Protein AF-A0A5N6Q6U6-F1 (afdb_monomer_lite)

pLDDT: mean 79.42, std 19.36, range [38.66, 95.88]

Foldseek 3Di:
DPPCPPCPVVLVVLLVVLLVVLPDDCPPPLNVLSVVQVVPDSVSSVVSNPDDSVCSSVVSVVVCCVVVVVVVPPVVD

Sequence (77 aa):
MLIEKHNLDNDIDACM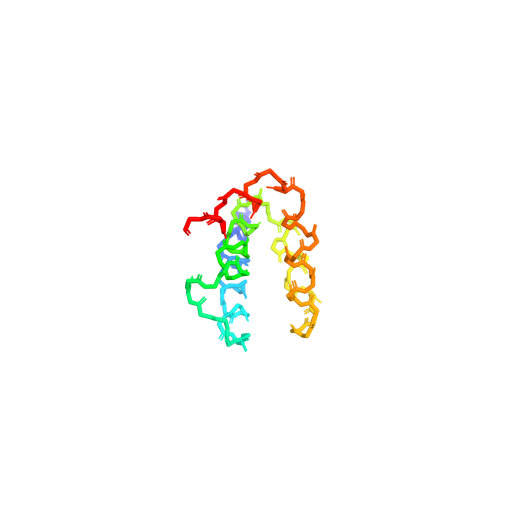EKLGTLGWEEFDAKYQTALLLFGESSDIRKVWLRLQPHTCELWVKNAGAKYGSLWIQTMRL

Radius of gyration: 14.02 Å; chains: 1; bounding box: 23×25×51 Å

Structure (mmCIF, N/CA/C/O backbone):
data_AF-A0A5N6Q6U6-F1
#
_entry.id   AF-A0A5N6Q6U6-F1
#
loop_
_atom_site.group_PDB
_atom_site.id
_atom_site.type_symbol
_atom_site.label_atom_id
_atom_site.label_alt_id
_atom_site.label_comp_id
_atom_site.label_asym_id
_atom_site.label_entity_id
_atom_site.label_seq_id
_atom_site.pdbx_PDB_ins_code
_atom_site.Cartn_x
_atom_site.Cartn_y
_atom_site.Cartn_z
_atom_site.occupancy
_atom_site.B_iso_or_equiv
_atom_site.auth_seq_id
_atom_site.auth_comp_id
_atom_site.auth_asym_id
_atom_site.auth_atom_id
_atom_site.pdbx_PDB_model_num
ATOM 1 N N . MET A 1 1 ? 10.350 3.370 -35.575 1.00 38.66 1 MET A N 1
ATOM 2 C CA . MET A 1 1 ? 10.553 3.348 -34.113 1.00 38.66 1 MET A CA 1
ATOM 3 C C . MET A 1 1 ? 9.216 3.011 -33.489 1.00 38.66 1 MET A C 1
ATOM 5 O O . MET A 1 1 ? 8.290 3.799 -33.631 1.00 38.66 1 MET A O 1
ATOM 9 N N . LEU A 1 2 ? 9.088 1.798 -32.942 1.00 45.53 2 LEU A N 1
ATOM 10 C CA . LEU A 1 2 ? 7.922 1.412 -32.154 1.00 45.53 2 LEU A CA 1
ATOM 11 C C . LEU A 1 2 ? 7.851 2.374 -30.975 1.00 45.53 2 LEU A C 1
ATOM 13 O O . LEU A 1 2 ? 8.807 2.479 -30.213 1.00 45.53 2 LEU A O 1
ATOM 17 N N . ILE A 1 3 ? 6.742 3.096 -30.868 1.00 50.78 3 ILE A N 1
ATOM 18 C CA . ILE A 1 3 ? 6.388 3.777 -29.634 1.00 50.78 3 ILE A CA 1
ATOM 19 C C . ILE A 1 3 ? 6.249 2.651 -28.617 1.00 50.78 3 ILE A C 1
ATOM 21 O O . ILE A 1 3 ? 5.286 1.884 -28.668 1.00 50.78 3 ILE A O 1
ATOM 25 N N . GLU A 1 4 ? 7.260 2.491 -27.766 1.00 47.34 4 GLU A N 1
ATOM 26 C CA . GLU A 1 4 ? 7.130 1.749 -26.525 1.00 47.34 4 GLU A CA 1
ATOM 27 C C . GLU A 1 4 ? 5.939 2.373 -25.813 1.00 47.34 4 GLU A C 1
ATOM 29 O O . GLU A 1 4 ? 6.008 3.470 -25.259 1.00 47.34 4 GLU A O 1
ATOM 34 N N . LYS A 1 5 ? 4.794 1.701 -25.926 1.00 45.41 5 LYS A N 1
ATOM 35 C CA . LYS A 1 5 ? 3.586 1.981 -25.167 1.00 45.41 5 LYS A CA 1
ATOM 36 C C . LYS A 1 5 ? 3.931 1.570 -23.739 1.00 45.41 5 LYS A C 1
ATOM 38 O O . LYS A 1 5 ? 3.663 0.457 -23.303 1.00 45.41 5 LYS A O 1
ATOM 43 N N . HIS A 1 6 ? 4.732 2.411 -23.101 1.00 47.25 6 HIS A N 1
ATOM 44 C CA . HIS A 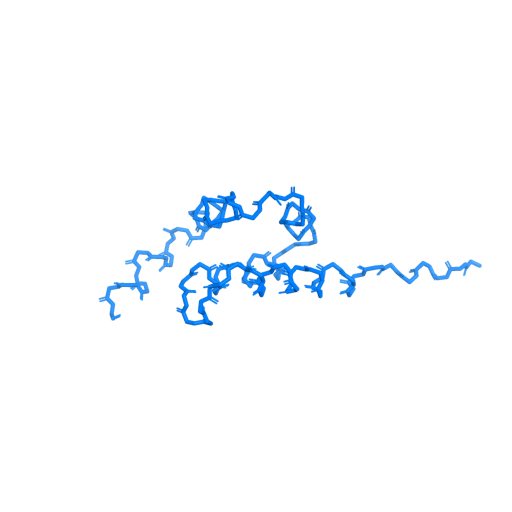1 6 ? 5.404 2.127 -21.854 1.00 47.25 6 HIS A CA 1
ATOM 45 C C . HIS A 1 6 ? 4.304 2.008 -20.801 1.00 47.25 6 HIS A C 1
ATOM 47 O O . HIS A 1 6 ? 3.679 3.014 -20.492 1.00 47.25 6 HIS A O 1
ATOM 53 N N . ASN A 1 7 ? 4.045 0.763 -20.384 1.00 54.31 7 ASN A N 1
ATOM 54 C CA . ASN A 1 7 ? 3.316 0.167 -19.245 1.00 54.31 7 ASN A CA 1
ATOM 55 C C . ASN A 1 7 ? 2.916 1.041 -18.023 1.00 54.31 7 ASN A C 1
ATOM 57 O O . ASN A 1 7 ? 2.836 0.534 -16.911 1.00 54.31 7 ASN A O 1
ATOM 61 N N . LEU A 1 8 ? 2.668 2.338 -18.173 1.00 50.72 8 LEU A N 1
ATOM 62 C CA . LEU A 1 8 ? 2.369 3.265 -17.084 1.00 50.72 8 LEU A CA 1
ATOM 63 C C . LEU A 1 8 ? 1.000 2.986 -16.457 1.00 50.72 8 LEU A C 1
ATOM 65 O O . LEU A 1 8 ? 0.880 3.116 -15.239 1.00 50.72 8 LEU A O 1
ATOM 69 N N . ASP A 1 9 ? 0.038 2.523 -17.260 1.00 53.91 9 ASP A N 1
ATOM 70 C CA . ASP A 1 9 ? -1.305 2.147 -16.799 1.00 53.91 9 ASP A CA 1
ATOM 71 C C . ASP A 1 9 ? -1.334 0.745 -16.158 1.00 53.91 9 ASP A C 1
ATOM 73 O O . ASP A 1 9 ? -2.036 0.520 -15.178 1.00 53.91 9 ASP A O 1
ATOM 77 N N . ASN A 1 10 ? -0.494 -0.187 -16.623 1.00 62.31 10 ASN A N 1
ATOM 78 C CA . ASN A 1 10 ? -0.518 -1.576 -16.139 1.00 62.31 10 ASN A CA 1
ATOM 79 C C . ASN A 1 10 ? -0.088 -1.711 -14.666 1.00 62.31 10 ASN A C 1
ATOM 81 O O . ASN A 1 10 ? -0.539 -2.617 -13.964 1.00 62.31 10 ASN A O 1
ATOM 85 N N . ASP A 1 11 ? 0.779 -0.817 -14.182 1.00 83.06 11 ASP A N 1
ATOM 86 C CA . ASP A 1 11 ? 1.311 -0.914 -12.821 1.00 83.06 11 ASP A CA 1
ATOM 87 C C . ASP A 1 11 ? 0.287 -0.482 -11.761 1.00 83.06 11 ASP A C 1
ATOM 89 O O . ASP A 1 11 ? 0.319 -1.011 -10.649 1.00 83.06 11 ASP A O 1
ATOM 93 N N . ILE A 1 12 ? -0.597 0.484 -12.059 1.00 91.12 12 ILE A N 1
ATOM 94 C CA . ILE A 1 12 ? -1.588 0.961 -11.079 1.00 91.12 12 ILE A CA 1
ATOM 95 C C . ILE A 1 12 ? -2.743 -0.028 -10.935 1.00 91.12 12 ILE A C 1
ATOM 97 O O . ILE A 1 12 ? -3.091 -0.368 -9.805 1.00 91.12 12 ILE A O 1
ATOM 101 N N . ASP A 1 13 ? -3.252 -0.571 -12.040 1.00 92.81 13 ASP A N 1
ATOM 102 C CA . ASP A 1 13 ? -4.338 -1.555 -12.016 1.00 92.81 13 ASP A CA 1
ATOM 103 C C . ASP A 1 13 ? -3.922 -2.818 -11.252 1.00 92.81 13 ASP A C 1
ATOM 105 O O . ASP A 1 13 ? -4.650 -3.287 -10.378 1.00 92.81 13 ASP A O 1
ATOM 109 N N . ALA A 1 14 ? -2.695 -3.304 -11.472 1.00 93.69 14 ALA A N 1
ATOM 110 C CA . ALA A 1 14 ? -2.151 -4.435 -10.723 1.00 93.69 14 ALA A CA 1
ATOM 111 C C . ALA A 1 14 ? -1.973 -4.122 -9.222 1.00 93.69 14 ALA A C 1
ATOM 113 O O . ALA A 1 14 ? -2.144 -4.997 -8.366 1.00 93.69 14 ALA A O 1
ATOM 114 N N . CYS A 1 15 ? -1.633 -2.874 -8.869 1.00 95.31 15 CYS A N 1
ATOM 115 C CA . CYS A 1 15 ? -1.576 -2.459 -7.466 1.00 95.31 15 CYS A CA 1
ATOM 116 C C . CYS A 1 15 ? -2.967 -2.479 -6.822 1.00 95.31 15 CYS A C 1
ATOM 118 O O . CYS A 1 15 ? -3.086 -2.948 -5.687 1.00 95.31 15 CYS A O 1
ATOM 120 N N . MET A 1 16 ? -3.989 -2.014 -7.549 1.00 95.19 16 MET A N 1
ATOM 121 C CA . MET A 1 16 ? -5.387 -1.990 -7.114 1.00 95.19 16 MET A CA 1
ATOM 122 C C . MET A 1 16 ? -5.974 -3.394 -6.975 1.00 95.19 16 MET A C 1
ATOM 124 O O . MET A 1 16 ? -6.600 -3.688 -5.958 1.00 95.19 16 MET A O 1
ATOM 128 N N . GLU A 1 17 ? -5.714 -4.284 -7.936 1.00 95.38 17 GLU A N 1
ATOM 129 C CA . GLU A 1 17 ? -6.119 -5.692 -7.867 1.00 95.38 17 GLU A CA 1
ATOM 130 C C . GLU A 1 17 ? -5.556 -6.341 -6.601 1.00 95.38 17 GLU A C 1
ATOM 132 O O . GLU A 1 17 ? -6.298 -6.886 -5.784 1.00 95.38 17 GLU A O 1
ATOM 137 N N . LYS A 1 18 ? -4.246 -6.187 -6.373 1.00 95.69 18 LYS A N 1
ATOM 138 C CA . LYS A 1 18 ? -3.597 -6.694 -5.165 1.00 95.69 18 LYS A CA 1
ATOM 139 C C . LYS A 1 18 ? -4.183 -6.087 -3.893 1.00 95.69 18 LYS A C 1
ATOM 141 O O . LYS A 1 18 ? -4.415 -6.828 -2.940 1.00 95.69 18 LYS A O 1
ATOM 146 N N . LEU A 1 19 ? -4.427 -4.777 -3.860 1.00 95.88 19 LEU A N 1
ATOM 147 C CA . LEU A 1 19 ? -5.031 -4.098 -2.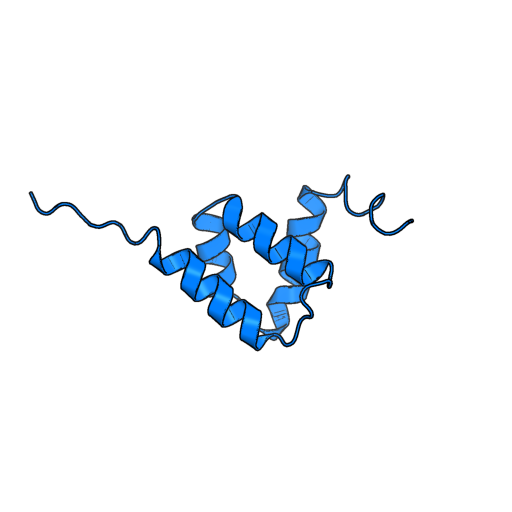712 1.00 95.88 19 LEU A CA 1
ATOM 148 C C . LEU A 1 19 ? -6.414 -4.681 -2.377 1.00 95.88 19 LEU A C 1
ATOM 150 O O . LEU A 1 19 ? -6.690 -4.944 -1.208 1.00 95.88 19 LEU A O 1
ATOM 154 N N . GLY A 1 20 ? -7.228 -4.980 -3.394 1.00 95.50 20 GLY A N 1
ATOM 155 C CA . GLY A 1 20 ? -8.539 -5.615 -3.236 1.00 95.50 20 GLY A CA 1
ATOM 156 C C . GLY A 1 20 ? -8.489 -7.004 -2.587 1.00 95.50 20 GLY A C 1
ATOM 157 O O . GLY A 1 20 ? -9.431 -7.400 -1.907 1.00 95.50 20 GLY A O 1
ATOM 158 N N . THR A 1 21 ? -7.373 -7.730 -2.715 1.00 95.56 21 THR A N 1
ATOM 159 C CA . THR A 1 21 ? -7.207 -9.057 -2.086 1.00 95.56 21 THR A CA 1
ATOM 160 C C . THR A 1 21 ? -6.877 -9.013 -0.592 1.00 95.56 21 THR A C 1
ATOM 162 O O . THR A 1 21 ? -6.941 -10.045 0.075 1.00 95.56 21 THR A O 1
ATOM 165 N N . LEU A 1 22 ? -6.515 -7.847 -0.044 1.00 94.81 22 LEU A N 1
ATOM 166 C CA . LEU A 1 22 ? -6.046 -7.727 1.343 1.00 94.81 22 LEU A CA 1
ATOM 167 C C . LEU A 1 22 ? -7.181 -7.640 2.373 1.00 94.81 22 LEU A C 1
ATOM 169 O O . LEU A 1 22 ? -6.910 -7.699 3.572 1.00 94.81 22 LEU A O 1
ATOM 173 N N . GLY A 1 23 ? -8.433 -7.495 1.925 1.00 94.88 23 GLY A N 1
ATOM 174 C CA . GLY A 1 23 ? -9.597 -7.373 2.808 1.00 94.88 23 GLY A CA 1
ATOM 175 C C . GLY A 1 23 ? -9.598 -6.090 3.645 1.00 94.88 23 GLY A C 1
ATOM 176 O O . GLY A 1 23 ? -10.151 -6.077 4.739 1.00 94.88 23 GLY A O 1
ATOM 177 N N . TRP A 1 24 ? -8.928 -5.037 3.172 1.00 93.94 24 TRP A N 1
ATOM 178 C CA . TRP A 1 24 ? -8.929 -3.724 3.817 1.00 93.94 24 TRP A CA 1
ATOM 179 C C . TRP A 1 24 ? -10.156 -2.931 3.370 1.00 93.94 24 TRP A C 1
ATOM 181 O O . TRP A 1 24 ? -10.496 -2.943 2.187 1.00 93.94 24 TRP A O 1
ATOM 191 N N . GLU A 1 25 ? -10.802 -2.237 4.301 1.00 93.44 25 GLU A N 1
ATOM 192 C CA . GLU A 1 25 ? -11.958 -1.396 3.993 1.00 93.44 25 GLU A CA 1
ATOM 193 C C . GLU A 1 25 ? -11.517 -0.093 3.322 1.00 93.44 25 GLU A C 1
ATOM 195 O O . GLU A 1 25 ? -10.431 0.416 3.594 1.00 93.44 25 GLU A O 1
ATOM 200 N N . GLU A 1 26 ? -12.366 0.498 2.479 1.00 90.00 26 GLU A N 1
ATOM 201 C CA . GLU A 1 26 ? -12.024 1.742 1.774 1.00 90.00 26 GLU A CA 1
ATOM 202 C C . GLU A 1 26 ? -11.662 2.879 2.742 1.00 90.00 26 GLU A C 1
ATOM 204 O O . GLU A 1 26 ? -10.766 3.671 2.459 1.00 90.00 26 GLU A O 1
ATOM 209 N N . PHE A 1 27 ? -12.299 2.938 3.914 1.00 88.19 27 PHE A N 1
ATOM 210 C CA . PHE A 1 27 ? -12.029 3.953 4.937 1.00 88.19 27 PHE A CA 1
ATOM 211 C C . PHE A 1 27 ? -10.871 3.596 5.879 1.00 88.19 27 PHE A C 1
ATOM 213 O O . PHE A 1 27 ? -10.491 4.414 6.720 1.00 88.19 27 PHE A O 1
ATOM 220 N N . ASP A 1 28 ? -10.269 2.411 5.743 1.00 89.44 28 ASP A N 1
ATOM 221 C CA . ASP A 1 28 ? -9.091 2.058 6.521 1.00 89.44 28 ASP A CA 1
ATOM 222 C C . ASP A 1 28 ? -7.931 3.003 6.184 1.00 89.44 28 ASP A C 1
ATOM 224 O O . ASP A 1 28 ? -7.531 3.156 5.028 1.00 89.44 28 ASP A O 1
ATOM 228 N N . ALA A 1 29 ? -7.276 3.551 7.208 1.00 87.06 29 ALA A N 1
ATOM 229 C CA . ALA A 1 29 ? -6.114 4.420 7.007 1.00 87.06 29 ALA A CA 1
ATOM 230 C C . ALA A 1 29 ? -4.986 3.731 6.205 1.00 87.06 29 ALA A C 1
ATOM 232 O O . ALA A 1 29 ? -4.286 4.369 5.416 1.00 87.06 29 ALA A O 1
ATOM 233 N N . LYS A 1 30 ? -4.838 2.406 6.354 1.00 90.31 30 LYS A N 1
ATOM 234 C CA . LYS A 1 30 ? -3.907 1.583 5.561 1.00 90.31 30 LYS A CA 1
ATOM 235 C C . LYS A 1 30 ? -4.299 1.501 4.078 1.00 90.31 30 LYS A C 1
ATOM 237 O O . LYS A 1 30 ? -3.416 1.550 3.226 1.00 90.31 30 LYS A O 1
ATOM 242 N N . TYR A 1 31 ? -5.594 1.449 3.764 1.00 93.88 31 TYR A N 1
ATOM 243 C CA . TYR A 1 31 ? -6.093 1.459 2.389 1.00 93.88 31 TYR A CA 1
ATOM 244 C C . TYR A 1 31 ? -5.822 2.813 1.727 1.00 93.88 31 TYR A C 1
ATOM 246 O O . TYR A 1 31 ? -5.151 2.881 0.698 1.00 93.88 31 TYR A O 1
ATOM 254 N N . GLN A 1 32 ? -6.231 3.902 2.382 1.00 91.38 32 GLN A N 1
ATOM 255 C CA . GLN A 1 32 ? -6.023 5.268 1.888 1.00 91.38 32 GLN A CA 1
ATOM 256 C C . GLN A 1 32 ? -4.538 5.602 1.689 1.00 91.38 32 GLN A C 1
ATOM 258 O O . GLN A 1 32 ? -4.153 6.241 0.711 1.00 91.38 32 GLN A O 1
ATOM 263 N N . THR A 1 33 ? -3.670 5.106 2.570 1.00 90.25 33 THR A N 1
ATOM 264 C CA . THR A 1 33 ? -2.222 5.310 2.425 1.00 90.25 33 THR A CA 1
ATOM 265 C C . THR A 1 33 ? -1.640 4.517 1.268 1.00 90.25 33 THR A C 1
ATOM 267 O O . THR A 1 33 ? -0.776 5.032 0.563 1.00 90.25 33 THR A O 1
ATOM 270 N N . ALA A 1 34 ? -2.088 3.280 1.046 1.00 93.31 34 ALA A N 1
ATOM 271 C CA . ALA A 1 34 ? -1.647 2.515 -0.114 1.00 93.31 34 ALA A CA 1
ATOM 272 C C . ALA A 1 34 ? -1.974 3.264 -1.417 1.00 93.31 34 ALA A C 1
ATOM 274 O O . ALA A 1 34 ? -1.094 3.408 -2.264 1.00 93.31 34 ALA A O 1
ATOM 275 N N . LEU A 1 35 ? -3.178 3.842 -1.524 1.00 92.94 35 LEU A N 1
ATOM 276 C CA . LEU A 1 35 ? -3.560 4.681 -2.665 1.00 92.94 35 LEU A CA 1
ATOM 277 C C . LEU A 1 35 ? -2.640 5.894 -2.838 1.00 92.94 35 LEU A C 1
ATOM 279 O O . LEU A 1 35 ? -2.145 6.135 -3.940 1.00 92.94 35 LEU A O 1
ATOM 283 N N . LEU A 1 36 ? -2.366 6.622 -1.750 1.00 91.19 36 LEU A N 1
ATOM 284 C CA . LEU A 1 36 ? -1.447 7.762 -1.771 1.00 91.19 36 LEU A CA 1
ATOM 285 C C . LEU A 1 36 ? -0.059 7.346 -2.283 1.00 91.19 36 LEU A C 1
ATOM 287 O O . LEU A 1 36 ? 0.490 7.966 -3.191 1.00 91.19 36 LEU A O 1
ATOM 291 N N . LEU A 1 37 ? 0.480 6.251 -1.745 1.00 89.81 37 LEU A N 1
ATOM 292 C CA . LEU A 1 37 ? 1.783 5.703 -2.121 1.00 89.81 37 LEU A CA 1
ATOM 293 C C . LEU A 1 37 ? 1.839 5.293 -3.600 1.00 89.81 37 LEU A C 1
ATOM 295 O O . LEU A 1 37 ? 2.869 5.482 -4.249 1.00 89.81 37 LEU A O 1
ATOM 299 N N . PHE A 1 38 ? 0.756 4.756 -4.164 1.00 92.00 38 PHE A N 1
ATOM 300 C CA . PHE A 1 38 ? 0.739 4.378 -5.578 1.00 92.00 38 PHE A CA 1
ATOM 301 C C . PHE A 1 38 ? 0.803 5.583 -6.519 1.00 92.00 38 PHE A C 1
ATOM 303 O O . PHE A 1 38 ? 1.392 5.473 -7.601 1.00 92.00 38 PHE A O 1
ATOM 310 N N . GLY A 1 39 ? 0.228 6.718 -6.109 1.00 88.75 39 GLY A N 1
ATOM 311 C CA . GLY A 1 39 ? 0.289 7.978 -6.851 1.00 88.75 39 GLY A CA 1
ATOM 312 C C . GLY A 1 39 ? 1.670 8.640 -6.829 1.00 88.75 39 GLY A C 1
ATOM 313 O O . GLY A 1 39 ? 2.018 9.358 -7.761 1.00 88.75 39 GLY A O 1
ATOM 314 N N . GLU A 1 40 ? 2.483 8.362 -5.810 1.00 87.62 40 GLU A N 1
ATOM 315 C CA . GLU A 1 40 ? 3.757 9.052 -5.578 1.00 87.62 40 GLU A CA 1
ATOM 316 C C . GLU A 1 40 ? 4.870 8.661 -6.556 1.00 87.62 40 GLU A C 1
ATOM 318 O O . GLU A 1 40 ? 5.657 9.508 -6.975 1.00 87.62 40 GLU A O 1
ATOM 323 N N . SER A 1 41 ? 4.983 7.381 -6.921 1.00 86.19 41 SER A N 1
ATOM 324 C CA . SER A 1 41 ? 6.015 6.935 -7.863 1.00 86.19 41 SER A CA 1
ATOM 325 C C . SER A 1 41 ? 5.725 5.555 -8.446 1.00 86.19 41 SER A C 1
ATOM 327 O O . SER A 1 41 ? 5.215 4.659 -7.770 1.00 86.19 41 SER A O 1
ATOM 329 N N . SER A 1 42 ? 6.140 5.346 -9.699 1.00 88.62 42 SER A N 1
ATOM 330 C CA . SER A 1 42 ? 6.130 4.021 -10.328 1.00 88.62 42 SER A CA 1
ATOM 331 C C . SER A 1 42 ? 7.043 3.027 -9.608 1.00 88.62 42 SER A C 1
ATOM 333 O O . SER A 1 42 ? 6.725 1.843 -9.547 1.00 88.62 42 SER A O 1
ATOM 335 N N . ASP A 1 43 ? 8.133 3.479 -8.988 1.00 89.19 43 ASP A N 1
ATOM 336 C CA . ASP A 1 43 ? 9.013 2.588 -8.228 1.00 89.19 43 ASP A CA 1
ATOM 337 C C . ASP A 1 43 ? 8.361 2.114 -6.927 1.00 89.19 43 ASP A C 1
ATOM 339 O O . ASP A 1 43 ? 8.552 0.966 -6.527 1.00 89.19 43 ASP A O 1
ATOM 343 N N . ILE A 1 44 ? 7.512 2.944 -6.315 1.00 90.75 44 ILE A N 1
ATOM 344 C CA . ILE A 1 44 ? 6.714 2.548 -5.150 1.00 90.75 44 ILE A CA 1
ATOM 345 C C . ILE A 1 44 ? 5.706 1.463 -5.546 1.00 90.75 44 ILE A C 1
ATOM 347 O O . ILE A 1 44 ? 5.616 0.440 -4.865 1.00 90.75 44 ILE A O 1
ATOM 351 N N . ARG A 1 45 ? 5.025 1.620 -6.688 1.00 92.94 45 ARG A N 1
ATOM 352 C CA . ARG A 1 45 ? 4.137 0.584 -7.248 1.00 92.94 45 ARG A CA 1
ATOM 353 C C . ARG A 1 45 ? 4.884 -0.723 -7.521 1.00 92.94 45 ARG A C 1
ATOM 355 O O . ARG A 1 45 ? 4.453 -1.794 -7.101 1.00 92.94 45 ARG A O 1
ATOM 362 N N . LYS A 1 46 ? 6.071 -0.648 -8.125 1.00 92.50 46 LYS A N 1
ATOM 363 C CA . LYS A 1 46 ? 6.932 -1.820 -8.362 1.00 92.50 46 LYS A CA 1
ATOM 364 C C . LYS A 1 46 ? 7.393 -2.508 -7.073 1.00 92.50 46 LYS A C 1
ATOM 366 O O . LYS A 1 46 ? 7.603 -3.723 -7.085 1.00 92.50 46 LYS A O 1
ATOM 371 N N . VAL A 1 47 ? 7.618 -1.765 -5.988 1.00 93.06 47 VAL A N 1
ATOM 372 C CA . VAL A 1 47 ? 7.910 -2.348 -4.668 1.00 93.06 47 VAL A CA 1
ATOM 373 C C . VAL A 1 47 ? 6.662 -3.035 -4.130 1.00 93.06 47 VAL A C 1
ATOM 375 O O . VAL A 1 47 ? 6.737 -4.215 -3.791 1.00 93.06 47 VAL A O 1
ATOM 378 N N . TRP A 1 48 ? 5.517 -2.345 -4.132 1.00 95.12 48 TRP A N 1
ATOM 379 C CA . TRP A 1 48 ? 4.237 -2.889 -3.681 1.00 95.12 48 TRP A CA 1
ATOM 380 C C . TRP A 1 48 ? 3.922 -4.228 -4.335 1.00 95.12 48 TRP A C 1
ATOM 382 O O . TRP A 1 48 ? 3.655 -5.197 -3.627 1.00 95.12 48 TRP A O 1
ATOM 392 N N . LEU A 1 49 ? 4.022 -4.322 -5.663 1.00 94.44 49 LEU A N 1
ATOM 393 C CA . LEU A 1 49 ? 3.720 -5.546 -6.409 1.00 94.44 49 LEU A CA 1
ATOM 394 C C . LEU A 1 49 ? 4.576 -6.742 -5.962 1.00 94.44 49 LEU A C 1
ATOM 396 O O . LEU A 1 49 ? 4.062 -7.856 -5.898 1.00 94.44 49 LEU A O 1
ATOM 400 N N . ARG A 1 50 ? 5.829 -6.516 -5.544 1.00 94.69 50 ARG A N 1
ATOM 401 C CA . ARG A 1 50 ? 6.752 -7.570 -5.082 1.00 94.69 50 ARG A CA 1
ATOM 402 C C . ARG A 1 50 ? 6.539 -8.024 -3.639 1.00 94.69 50 ARG A C 1
ATOM 404 O O . ARG A 1 50 ? 7.045 -9.079 -3.264 1.00 94.69 50 ARG A O 1
ATOM 411 N N . LEU A 1 51 ? 5.832 -7.246 -2.820 1.00 95.31 51 LEU A N 1
ATOM 412 C CA . LEU A 1 51 ? 5.592 -7.599 -1.418 1.00 95.31 51 LEU A CA 1
ATOM 413 C C . LEU A 1 51 ? 4.738 -8.863 -1.295 1.00 95.31 51 LEU A C 1
ATOM 415 O O . LEU A 1 51 ? 3.899 -9.149 -2.142 1.00 95.31 51 LEU A O 1
ATOM 419 N N . GLN A 1 52 ? 4.884 -9.599 -0.203 1.00 94.69 52 GLN A N 1
ATOM 420 C CA . GLN A 1 52 ? 3.915 -10.644 0.120 1.00 94.69 52 GLN A CA 1
ATOM 421 C C . GLN A 1 52 ? 2.685 -10.012 0.789 1.00 94.69 52 GLN A C 1
ATOM 423 O O . GLN A 1 52 ? 2.864 -9.052 1.545 1.00 94.69 52 GLN A O 1
ATOM 428 N N . PRO A 1 53 ? 1.460 -10.536 0.586 1.00 93.69 53 PRO A N 1
ATOM 429 C CA . PRO A 1 53 ? 0.242 -9.959 1.167 1.00 93.69 53 PRO A CA 1
ATOM 430 C C . PRO A 1 53 ? 0.339 -9.684 2.677 1.00 93.69 53 PRO A C 1
ATOM 432 O O . PRO A 1 53 ? 0.011 -8.594 3.137 1.00 93.69 53 PRO A O 1
ATOM 435 N N . HIS A 1 54 ? 0.917 -10.616 3.443 1.00 92.69 54 HIS A N 1
ATOM 436 C CA . HIS A 1 54 ? 1.097 -10.487 4.896 1.00 92.69 54 HIS A CA 1
ATOM 437 C C . HIS A 1 54 ? 2.117 -9.408 5.325 1.00 92.69 54 HIS A C 1
ATOM 439 O O . HIS A 1 54 ? 2.187 -9.061 6.499 1.00 92.69 54 HIS A O 1
ATOM 445 N N . THR A 1 55 ? 2.912 -8.870 4.393 1.00 94.56 55 THR A N 1
ATOM 446 C CA . THR A 1 55 ? 3.894 -7.795 4.650 1.00 94.56 55 THR A CA 1
ATOM 447 C C . THR A 1 55 ? 3.402 -6.411 4.228 1.00 94.56 55 THR A C 1
ATOM 449 O O . THR A 1 55 ? 3.990 -5.406 4.633 1.00 94.56 55 THR A O 1
ATOM 452 N N . CYS A 1 56 ? 2.319 -6.340 3.445 1.00 94.81 56 CYS A N 1
ATOM 453 C CA . CYS A 1 56 ? 1.795 -5.095 2.888 1.00 94.81 56 CYS A CA 1
ATOM 454 C C . CYS A 1 56 ? 1.410 -4.088 3.976 1.00 94.81 56 CYS A C 1
ATOM 456 O O . CYS A 1 56 ? 1.765 -2.919 3.867 1.00 94.81 56 CYS A O 1
ATOM 458 N N . GLU A 1 57 ? 0.745 -4.524 5.049 1.00 93.44 57 GLU A N 1
ATOM 459 C CA . GLU A 1 57 ? 0.317 -3.613 6.118 1.00 93.44 57 GLU A CA 1
ATOM 460 C C . GLU A 1 57 ? 1.507 -2.971 6.840 1.00 93.44 57 GLU A C 1
ATOM 462 O O . GLU A 1 57 ? 1.537 -1.758 7.048 1.00 93.44 57 GLU A O 1
ATOM 467 N N . LEU A 1 58 ? 2.516 -3.774 7.191 1.00 92.00 58 LEU A N 1
ATOM 468 C CA . LEU A 1 58 ? 3.728 -3.278 7.842 1.00 92.00 58 LEU A CA 1
ATOM 469 C C . LEU A 1 58 ? 4.488 -2.313 6.928 1.00 92.00 58 LEU A C 1
ATOM 471 O O . LEU A 1 58 ? 4.966 -1.273 7.37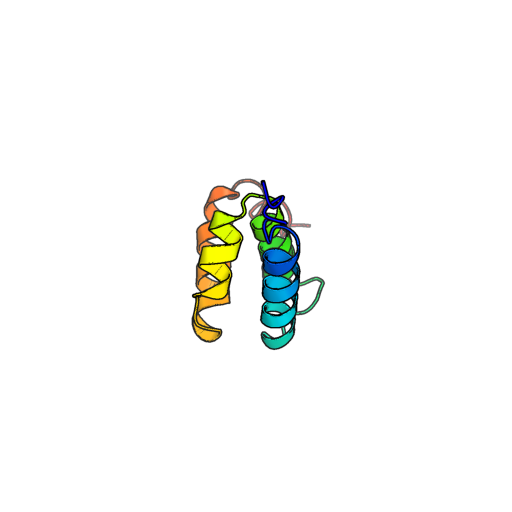9 1.00 92.00 58 LEU A O 1
ATOM 475 N N . TRP A 1 59 ? 4.577 -2.637 5.639 1.00 92.81 59 TRP A N 1
ATOM 476 C CA . TRP A 1 59 ? 5.209 -1.759 4.665 1.00 92.81 59 TRP A CA 1
ATOM 477 C C . TRP A 1 59 ? 4.463 -0.428 4.530 1.00 92.81 59 TRP A C 1
ATOM 479 O O . TRP A 1 59 ? 5.109 0.613 4.589 1.00 92.81 59 TRP A O 1
ATOM 489 N N . VAL A 1 60 ? 3.128 -0.436 4.443 1.00 91.75 60 VAL A N 1
ATOM 490 C CA . VAL A 1 60 ? 2.310 0.791 4.398 1.00 91.75 60 VAL A CA 1
ATOM 491 C C . VAL A 1 60 ? 2.496 1.621 5.663 1.00 91.75 60 VAL A C 1
ATOM 493 O O . VAL A 1 60 ? 2.655 2.833 5.566 1.00 91.75 60 VAL A O 1
ATOM 496 N N . LYS A 1 61 ? 2.539 0.996 6.845 1.00 87.94 61 LYS A N 1
ATOM 497 C CA . LYS A 1 61 ? 2.801 1.696 8.113 1.00 87.94 61 LYS A CA 1
ATOM 498 C C . LYS A 1 61 ? 4.181 2.363 8.124 1.00 87.94 61 LYS A C 1
ATOM 500 O O . LYS A 1 61 ? 4.300 3.524 8.507 1.00 87.94 61 LYS A O 1
ATOM 505 N N . ASN A 1 62 ? 5.213 1.667 7.647 1.00 86.88 62 ASN A N 1
ATOM 506 C CA . ASN A 1 62 ? 6.586 2.180 7.626 1.00 86.88 62 ASN A CA 1
ATOM 507 C C . ASN A 1 62 ? 6.817 3.231 6.527 1.00 86.88 62 ASN A C 1
ATOM 509 O O . ASN A 1 62 ? 7.456 4.250 6.773 1.00 86.88 62 ASN A O 1
ATOM 513 N N . ALA A 1 63 ? 6.283 3.016 5.324 1.00 82.94 63 ALA A N 1
ATOM 514 C CA . ALA A 1 63 ? 6.326 3.991 4.236 1.00 82.94 63 ALA A CA 1
ATOM 515 C C . ALA A 1 63 ? 5.470 5.222 4.574 1.00 82.94 63 ALA A C 1
ATOM 517 O O . ALA A 1 63 ? 5.890 6.357 4.354 1.00 82.94 63 ALA A O 1
ATOM 518 N N . GLY A 1 64 ? 4.314 4.994 5.202 1.00 69.00 64 GLY A N 1
ATOM 519 C CA . GLY A 1 64 ? 3.418 6.004 5.756 1.00 69.00 64 GLY A CA 1
ATOM 520 C C . GLY A 1 64 ? 4.083 6.882 6.815 1.00 69.00 64 GLY A C 1
ATOM 521 O O . GLY A 1 64 ? 3.804 8.076 6.862 1.00 69.00 64 GLY A O 1
ATOM 522 N N . ALA A 1 65 ? 5.032 6.348 7.593 1.00 69.44 65 ALA A N 1
ATOM 523 C CA . ALA A 1 65 ? 5.801 7.122 8.570 1.00 69.44 65 ALA A CA 1
ATOM 524 C C . ALA A 1 65 ? 6.662 8.228 7.930 1.00 69.44 65 ALA A C 1
ATOM 526 O O . ALA A 1 65 ? 6.951 9.227 8.586 1.00 69.44 65 ALA A O 1
ATOM 527 N N . LYS A 1 66 ? 7.008 8.124 6.637 1.00 66.38 66 LYS A N 1
ATOM 528 C CA . LYS A 1 66 ? 7.624 9.230 5.880 1.00 66.38 66 LYS A CA 1
ATOM 529 C C . LYS A 1 66 ? 6.657 10.408 5.692 1.00 66.38 66 LYS A C 1
ATOM 531 O O . LYS A 1 66 ? 7.085 11.556 5.696 1.00 66.38 66 LYS A O 1
ATOM 536 N N . TYR A 1 67 ? 5.356 10.128 5.610 1.00 62.34 67 TYR A N 1
ATOM 537 C CA . TYR A 1 67 ? 4.264 11.112 5.649 1.00 62.34 67 TYR A CA 1
ATOM 538 C C . TYR A 1 67 ? 3.826 11.418 7.096 1.00 62.34 67 TYR A C 1
ATOM 540 O O . TYR A 1 67 ? 2.775 12.021 7.323 1.00 62.34 67 TYR A O 1
ATOM 548 N N . GLY A 1 68 ? 4.630 10.995 8.082 1.00 53.03 68 GLY A N 1
ATOM 549 C CA . GLY A 1 68 ? 4.391 10.958 9.528 1.00 53.03 68 GLY A CA 1
ATOM 550 C C . GLY A 1 68 ? 4.155 12.289 10.245 1.00 53.03 68 GLY A C 1
ATOM 551 O O . GLY A 1 68 ? 4.276 12.333 11.463 1.00 53.03 68 GLY A O 1
ATOM 552 N N . SER A 1 69 ? 3.750 13.343 9.540 1.00 49.97 69 SER A N 1
ATOM 553 C CA . SER A 1 69 ? 3.115 14.514 10.156 1.00 49.97 69 SER A CA 1
ATOM 554 C C . SER A 1 69 ? 1.584 14.482 10.040 1.00 49.97 69 SER A C 1
ATOM 556 O O . SER A 1 69 ? 0.910 15.034 10.905 1.00 49.97 69 SER A O 1
ATOM 558 N N . LEU A 1 70 ? 1.012 13.805 9.033 1.00 48.53 70 LEU A N 1
ATOM 559 C CA . LEU A 1 70 ? -0.446 13.764 8.829 1.00 48.53 70 LEU A CA 1
ATOM 560 C C . LEU A 1 70 ? -1.131 12.693 9.701 1.00 48.53 70 LEU A C 1
ATOM 562 O O . LEU A 1 70 ? -2.193 12.923 10.270 1.00 48.53 70 LEU A O 1
ATOM 566 N N . TRP A 1 71 ? -0.472 11.548 9.901 1.00 48.38 71 TRP A N 1
ATOM 567 C CA . TRP A 1 71 ? -1.000 10.401 10.654 1.00 48.38 71 TRP A CA 1
ATOM 568 C C . TRP A 1 71 ? -1.344 10.686 12.120 1.00 48.38 71 TRP A C 1
ATOM 570 O O . TRP A 1 71 ? -2.309 10.136 12.644 1.00 48.38 71 TRP A O 1
ATOM 580 N N . ILE A 1 72 ? -0.574 11.549 12.791 1.00 50.03 72 ILE A N 1
ATOM 581 C CA . ILE A 1 72 ? -0.797 11.884 14.209 1.00 50.03 72 ILE A CA 1
ATOM 582 C C . ILE A 1 72 ? -1.968 12.874 14.374 1.00 50.03 72 ILE A C 1
ATOM 584 O O . ILE A 1 72 ? -2.557 12.949 15.452 1.00 50.03 72 ILE A O 1
ATOM 588 N N . GLN A 1 73 ? -2.343 13.610 13.320 1.00 50.00 73 GLN A N 1
ATOM 589 C CA . GLN A 1 73 ? -3.418 14.607 13.378 1.00 50.00 73 GLN A CA 1
ATOM 590 C C . GLN A 1 73 ? -4.758 14.075 12.853 1.00 50.00 73 GLN A C 1
ATOM 592 O O . GLN A 1 73 ? -5.789 14.380 13.446 1.00 50.00 73 GLN A O 1
ATOM 597 N N . THR A 1 74 ? -4.771 13.239 11.810 1.00 47.66 74 THR A N 1
ATOM 598 C CA . THR A 1 74 ? -6.028 12.797 11.173 1.00 47.66 74 THR A CA 1
ATOM 599 C C . THR A 1 74 ? -6.794 11.726 11.965 1.00 47.66 74 THR A C 1
ATOM 601 O O . THR A 1 74 ? -7.981 11.559 11.732 1.00 47.66 74 THR A O 1
ATOM 604 N N . MET A 1 75 ? -6.175 11.038 12.936 1.00 48.75 75 MET A N 1
ATOM 60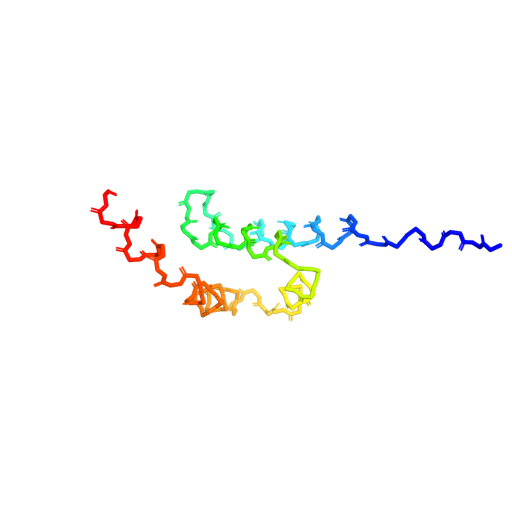5 C CA . MET A 1 75 ? -6.8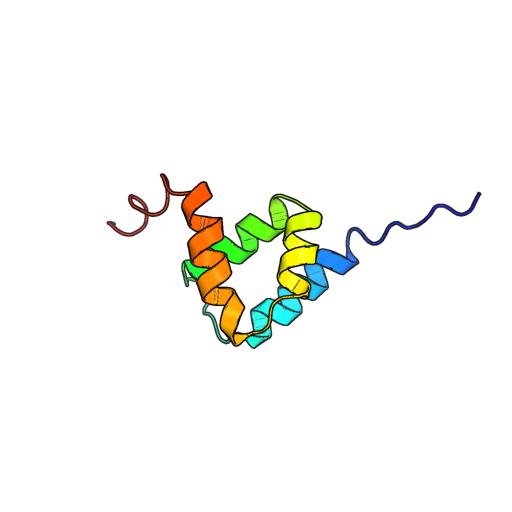58 10.056 13.810 1.00 48.75 75 MET A CA 1
ATOM 606 C C . MET A 1 75 ? -7.115 10.568 15.244 1.00 48.75 75 MET A C 1
ATOM 608 O O . MET A 1 75 ? -7.397 9.779 16.144 1.00 48.75 75 MET A O 1
ATOM 612 N N . ARG A 1 76 ? -6.997 11.884 15.484 1.00 42.41 76 ARG A N 1
ATOM 613 C CA . ARG A 1 76 ? -7.431 12.545 16.735 1.00 42.41 76 ARG A CA 1
ATOM 614 C C . ARG A 1 76 ? -8.749 13.322 16.594 1.00 42.41 76 ARG A C 1
ATOM 616 O O . ARG A 1 76 ? -9.096 14.060 17.515 1.00 42.41 76 ARG A O 1
ATOM 623 N N . LEU A 1 77 ? -9.466 13.159 15.483 1.00 39.81 77 LEU A N 1
ATOM 624 C CA . LEU A 1 77 ? -10.798 13.724 15.252 1.00 39.81 77 LEU A CA 1
ATOM 625 C C . LEU A 1 77 ? -11.777 12.615 14.877 1.00 39.81 77 LEU A C 1
ATOM 627 O O . LEU A 1 77 ? -11.364 11.732 14.094 1.00 39.81 77 LEU A O 1
#

Secondary structure (DSSP, 8-state):
-------TTHHHHHHHHHHHTTT--TT-HHHHHHHHHHHH-HHHHHHHHHS-HHHHHHHHHHHHGGGTTTHHHHT--

Organism: NCBI:txid192012